Protein AF-A0A363UM02-F1 (afdb_monomer_lite)

Secondary structure (DSSP, 8-state):
-HHHHHHHHHHHHHHHHTS-S--SPPPTTTHHHH--GGGSSSS-HHHHHHHHHHHHHHHTTT--SSSS--SS---

Structure (mmCIF, N/CA/C/O backbone):
data_AF-A0A363UM02-F1
#
_entry.id   AF-A0A363UM02-F1
#
loop_
_atom_site.group_PDB
_atom_site.id
_atom_site.type_symbol
_atom_site.label_atom_id
_atom_site.label_alt_id
_atom_site.label_comp_id
_atom_site.label_asym_id
_atom_site.label_entity_id
_atom_site.label_seq_id
_atom_site.pdbx_PDB_ins_code
_atom_site.Cartn_x
_atom_site.Cartn_y
_atom_site.Cartn_z
_atom_site.occupancy
_atom_site.B_iso_or_equiv
_atom_site.auth_seq_id
_atom_site.auth_comp_id
_atom_site.auth_asym_id
_atom_site.auth_atom_id
_atom_site.pdbx_PDB_model_num
ATOM 1 N N . MET A 1 1 ? -22.422 -12.645 35.647 1.00 59.34 1 MET A N 1
ATOM 2 C CA . MET A 1 1 ? -20.954 -12.548 35.444 1.00 59.34 1 MET A CA 1
ATOM 3 C C . MET A 1 1 ? -20.378 -13.702 34.626 1.00 59.34 1 MET A C 1
ATOM 5 O O . MET A 1 1 ? -19.794 -13.410 33.597 1.00 59.34 1 MET A O 1
ATOM 9 N N . ARG A 1 2 ? -20.587 -14.982 34.981 1.00 63.88 2 ARG A N 1
ATOM 10 C CA . ARG A 1 2 ? -20.057 -16.150 34.231 1.00 63.88 2 ARG A CA 1
ATOM 11 C C . ARG A 1 2 ? -20.365 -16.162 32.718 1.00 63.88 2 ARG A C 1
ATOM 13 O O . ARG A 1 2 ? -19.471 -16.443 31.936 1.00 63.88 2 ARG A O 1
ATOM 20 N N . SER A 1 3 ? -21.576 -15.757 32.318 1.00 66.88 3 SER A N 1
ATOM 21 C CA . SER A 1 3 ? -22.014 -15.702 30.908 1.00 66.88 3 SER A CA 1
ATOM 22 C C . SER A 1 3 ? -21.193 -14.733 30.031 1.00 66.88 3 SER A C 1
ATOM 24 O O . SER A 1 3 ? -20.867 -15.060 28.893 1.00 66.88 3 SER A O 1
ATOM 26 N N . ARG A 1 4 ? -20.768 -13.586 30.584 1.00 76.25 4 ARG A N 1
ATOM 27 C CA . ARG A 1 4 ? -19.921 -12.605 29.877 1.00 76.25 4 ARG A CA 1
ATOM 28 C C . ARG A 1 4 ? -18.492 -13.109 29.650 1.00 76.25 4 ARG A C 1
ATOM 30 O O . ARG A 1 4 ? -17.874 -12.776 28.645 1.00 76.25 4 ARG A O 1
ATOM 37 N N . TYR A 1 5 ? -17.981 -13.926 30.572 1.00 76.44 5 TYR A N 1
ATOM 38 C CA . TYR A 1 5 ? -16.668 -14.554 30.425 1.00 76.44 5 TYR A CA 1
ATOM 39 C C . TYR A 1 5 ? -16.705 -15.688 29.397 1.00 76.44 5 TYR A C 1
ATOM 41 O O . TYR A 1 5 ? -15.803 -15.784 28.575 1.00 76.44 5 TYR A O 1
ATOM 49 N N . THR A 1 6 ? -17.774 -16.489 29.360 1.00 78.31 6 THR A N 1
ATOM 50 C CA . THR A 1 6 ? -17.936 -17.543 28.343 1.00 78.31 6 THR A CA 1
ATOM 51 C C . THR A 1 6 ? -18.094 -16.987 26.925 1.00 78.31 6 THR A C 1
ATOM 53 O O . THR A 1 6 ? -17.522 -17.546 25.991 1.00 78.31 6 THR A O 1
ATOM 56 N N . THR A 1 7 ? -18.793 -15.861 26.741 1.00 83.69 7 THR A N 1
ATOM 57 C CA . THR A 1 7 ? -18.865 -15.187 25.429 1.00 83.69 7 THR 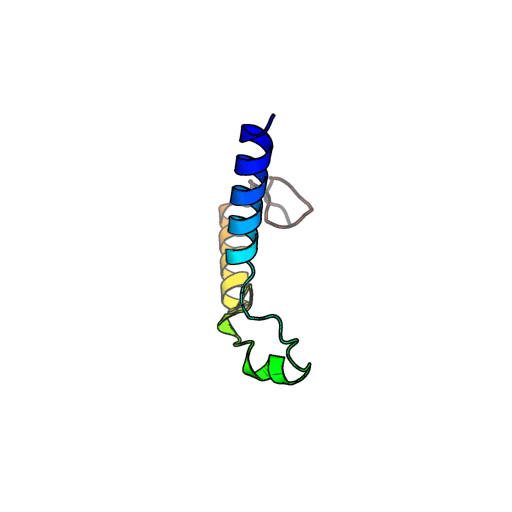A CA 1
ATOM 58 C C . THR A 1 7 ? -17.520 -14.589 25.014 1.00 83.69 7 THR A C 1
ATOM 60 O O . THR A 1 7 ? -17.160 -14.644 23.846 1.00 83.69 7 THR A O 1
ATOM 63 N N . GLY A 1 8 ? -16.739 -14.062 25.964 1.00 88.38 8 GLY A N 1
ATOM 64 C CA . GLY A 1 8 ? -15.391 -13.562 25.675 1.00 88.38 8 GLY A CA 1
ATOM 65 C C . GLY A 1 8 ? -14.428 -14.674 25.247 1.00 88.38 8 GLY A C 1
ATOM 66 O O . GLY A 1 8 ? -13.724 -14.535 24.251 1.00 88.38 8 GLY A O 1
ATOM 67 N N . VAL A 1 9 ? -14.443 -15.806 25.957 1.00 89.75 9 VAL A N 1
ATOM 68 C CA . VAL A 1 9 ? -13.576 -16.961 25.662 1.00 89.75 9 VAL A CA 1
ATOM 69 C C . VAL A 1 9 ? -13.903 -17.584 24.303 1.00 89.75 9 VAL A C 1
ATOM 71 O O . VAL A 1 9 ? -12.993 -17.918 23.550 1.00 89.75 9 VAL A O 1
ATOM 74 N N . THR A 1 10 ? -15.185 -17.704 23.959 1.00 89.00 10 THR A N 1
ATOM 75 C CA . THR A 1 10 ? -15.609 -18.255 22.658 1.00 89.00 10 THR A CA 1
ATOM 76 C C . THR A 1 10 ? -15.207 -17.359 21.487 1.00 89.00 10 THR A C 1
ATOM 78 O O . THR A 1 10 ? -14.709 -17.858 20.482 1.00 89.00 10 THR A O 1
ATOM 81 N N . LEU A 1 11 ? -15.341 -16.038 21.630 1.00 90.62 11 LEU A N 1
ATOM 82 C CA . LEU A 1 11 ? -14.963 -15.078 20.591 1.00 90.62 11 LEU A CA 1
ATOM 83 C C . LEU A 1 11 ? -13.440 -15.021 20.387 1.00 90.62 11 LEU A C 1
ATOM 85 O O . LEU A 1 11 ? -12.959 -14.966 19.258 1.00 90.62 11 LEU A O 1
ATOM 89 N N . MET A 1 12 ? -12.673 -15.126 21.472 1.00 88.62 12 MET A N 1
ATOM 90 C CA . MET A 1 12 ? -11.214 -15.202 21.417 1.00 88.62 12 MET A CA 1
ATOM 91 C C . MET A 1 12 ? -10.731 -16.506 20.768 1.00 88.62 12 MET A C 1
ATOM 93 O O . MET A 1 12 ? -9.852 -16.468 19.912 1.00 88.62 12 MET A O 1
ATOM 97 N N . ALA A 1 13 ? -11.346 -17.646 21.096 1.00 88.25 13 ALA A N 1
ATOM 98 C CA . ALA A 1 13 ? -11.045 -18.924 20.450 1.00 88.25 13 ALA A CA 1
ATOM 99 C C . ALA A 1 13 ? -11.350 -18.908 18.940 1.00 88.25 13 ALA A C 1
ATOM 101 O O . ALA A 1 13 ? -10.577 -19.456 18.157 1.00 88.25 13 ALA A O 1
ATOM 102 N N . ALA A 1 14 ? -12.430 -18.240 18.519 1.00 88.50 14 ALA A N 1
ATOM 103 C CA . ALA A 1 14 ? -12.753 -18.072 17.104 1.00 88.50 14 ALA A CA 1
ATOM 104 C C . ALA A 1 14 ? -11.678 -17.262 16.358 1.00 88.50 14 ALA A C 1
ATOM 106 O O . ALA A 1 14 ? -11.261 -17.663 15.278 1.00 88.50 14 ALA A O 1
ATOM 107 N N . LEU A 1 15 ? -11.164 -16.178 16.949 1.00 85.81 15 LEU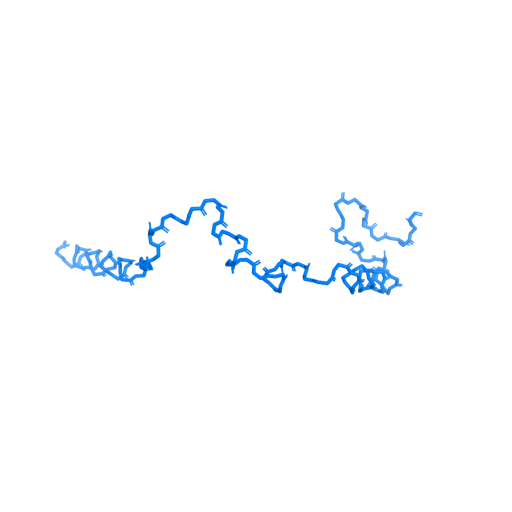 A N 1
ATOM 108 C CA . LEU A 1 15 ? -10.098 -15.365 16.346 1.00 85.81 15 LEU A CA 1
ATOM 109 C C . LEU A 1 15 ? -8.788 -16.146 16.153 1.00 85.81 15 LEU A C 1
ATOM 111 O O . LEU A 1 15 ? -8.122 -15.971 15.136 1.00 85.81 15 LEU A O 1
ATOM 115 N N . PHE A 1 16 ? -8.440 -17.044 17.079 1.00 84.62 16 PHE A N 1
ATOM 116 C CA . PHE A 1 16 ? -7.263 -17.908 16.930 1.00 84.62 16 PHE A CA 1
ATOM 117 C C . PHE A 1 16 ? -7.390 -18.903 15.770 1.00 84.62 16 PHE A C 1
ATOM 119 O O . PHE A 1 16 ? -6.381 -19.241 15.161 1.00 84.62 16 PHE A O 1
ATOM 126 N N . MET A 1 17 ? -8.607 -19.329 15.417 1.00 82.38 17 MET A N 1
ATOM 127 C CA . MET A 1 17 ? -8.834 -20.201 14.256 1.00 82.38 17 MET A CA 1
ATOM 128 C C . MET A 1 17 ? -8.659 -19.475 12.913 1.00 82.38 17 MET A C 1
ATOM 130 O O . MET A 1 17 ? -8.478 -20.132 11.892 1.00 82.38 17 MET A O 1
ATOM 134 N N . LEU A 1 18 ? -8.685 -18.135 12.899 1.00 79.44 18 LEU A N 1
ATOM 135 C CA . LEU A 1 18 ? -8.396 -17.324 11.709 1.00 79.44 18 LEU A CA 1
ATOM 136 C C . LEU A 1 18 ? -6.906 -16.957 11.580 1.00 79.44 18 LEU A C 1
ATOM 138 O O . LEU A 1 18 ? -6.513 -16.363 10.575 1.00 79.44 18 LEU A O 1
ATOM 142 N N . ALA A 1 19 ? -6.063 -17.299 12.560 1.00 75.56 19 ALA A N 1
ATOM 143 C CA . ALA A 1 19 ? -4.622 -17.103 12.451 1.00 75.56 19 ALA A CA 1
ATOM 144 C C . ALA A 1 19 ? -4.045 -18.111 11.437 1.00 75.56 19 ALA A C 1
ATOM 146 O O . ALA A 1 19 ? -3.797 -19.271 11.757 1.00 75.56 19 ALA A O 1
ATOM 147 N N . GLY A 1 20 ? -3.889 -17.676 10.183 1.00 67.31 20 GLY A N 1
ATOM 148 C CA . GLY A 1 20 ? -3.412 -18.505 9.075 1.00 67.31 20 GLY A CA 1
ATOM 149 C C . GLY A 1 20 ? -2.028 -19.125 9.318 1.00 67.31 20 GLY A C 1
ATOM 150 O O . GLY A 1 20 ? -1.143 -18.517 9.914 1.00 67.31 20 GLY A O 1
ATOM 151 N N . CYS A 1 21 ? -1.826 -20.346 8.814 1.00 65.62 21 CYS A N 1
ATOM 152 C CA . CYS A 1 21 ? -0.628 -21.170 9.023 1.00 65.62 21 CYS A CA 1
ATOM 153 C C . CYS A 1 21 ? 0.662 -20.685 8.323 1.00 65.62 21 CYS A C 1
ATOM 155 O O . CYS A 1 21 ? 1.645 -21.422 8.294 1.00 65.62 21 CYS A O 1
ATOM 157 N N . SER A 1 22 ? 0.716 -19.479 7.760 1.00 64.62 22 SER A N 1
ATOM 158 C CA . SER A 1 22 ? 1.873 -18.996 6.988 1.00 64.62 22 SER A CA 1
ATOM 159 C C . SER A 1 22 ? 2.821 -18.122 7.819 1.00 64.62 22 SER A C 1
ATOM 161 O O . SER A 1 22 ? 3.213 -17.037 7.394 1.00 64.62 22 SER A O 1
ATOM 163 N N . VAL A 1 23 ? 3.181 -18.570 9.026 1.00 64.06 23 VAL A N 1
ATOM 164 C CA . VAL A 1 23 ? 4.064 -17.821 9.949 1.00 64.06 23 VAL A CA 1
ATOM 165 C C . VAL A 1 23 ? 5.550 -18.002 9.605 1.00 64.06 23 VAL A C 1
ATOM 167 O O . VAL A 1 23 ? 6.418 -17.428 10.254 1.00 64.06 23 VAL A O 1
ATOM 170 N N . THR A 1 24 ? 5.883 -18.799 8.587 1.00 75.56 24 THR A N 1
ATOM 171 C CA . THR A 1 24 ? 7.269 -18.958 8.141 1.00 75.56 24 THR A CA 1
ATOM 172 C C . THR A 1 24 ? 7.699 -17.724 7.347 1.00 75.56 24 THR A C 1
ATOM 174 O O . THR A 1 24 ? 7.177 -17.514 6.248 1.00 75.56 24 THR A O 1
ATOM 177 N N . PRO A 1 25 ? 8.640 -16.905 7.853 1.00 74.00 25 PRO A N 1
ATOM 178 C CA . PRO A 1 25 ? 9.153 -15.784 7.084 1.00 74.00 25 PRO A CA 1
ATOM 179 C C . PRO A 1 25 ? 9.866 -16.323 5.840 1.00 74.00 25 PRO A C 1
ATOM 181 O O . PRO A 1 25 ? 10.813 -17.104 5.947 1.00 74.00 25 PRO A O 1
ATOM 184 N N . LEU A 1 26 ? 9.390 -15.917 4.663 1.00 75.62 26 LEU A N 1
ATOM 185 C CA . LEU A 1 26 ? 10.034 -16.233 3.390 1.00 75.62 26 LEU A CA 1
ATOM 186 C C . LEU A 1 26 ? 11.438 -15.637 3.373 1.00 75.62 26 LEU A C 1
ATOM 188 O O . LEU A 1 26 ? 11.653 -14.497 3.804 1.00 75.62 26 LEU A O 1
ATOM 192 N N . LYS A 1 27 ? 12.404 -16.386 2.843 1.00 82.12 27 LYS A N 1
ATOM 193 C CA . LYS A 1 27 ? 13.756 -15.853 2.689 1.00 82.12 27 LYS A CA 1
ATOM 194 C C . LYS A 1 27 ? 13.735 -14.762 1.609 1.00 82.12 27 LYS A C 1
ATOM 196 O O . LYS A 1 27 ? 13.001 -14.891 0.627 1.00 82.12 27 LYS A O 1
ATOM 201 N N . PRO A 1 28 ? 14.540 -13.687 1.721 1.00 75.62 28 PRO A N 1
ATOM 202 C CA . PRO A 1 28 ? 14.451 -12.538 0.815 1.00 75.62 28 PRO A CA 1
ATOM 203 C C . PRO A 1 28 ? 14.534 -12.860 -0.686 1.00 75.62 28 PRO A C 1
ATOM 205 O O . PRO A 1 28 ? 13.962 -12.109 -1.477 1.00 75.62 28 PRO A O 1
ATOM 208 N N . TRP A 1 29 ? 15.220 -13.945 -1.061 1.00 81.94 29 TRP A N 1
ATOM 209 C CA . TRP A 1 29 ? 15.407 -14.420 -2.438 1.00 81.94 29 TRP A CA 1
ATOM 210 C C . TRP A 1 29 ? 14.285 -15.333 -2.956 1.00 81.94 29 TRP A C 1
ATOM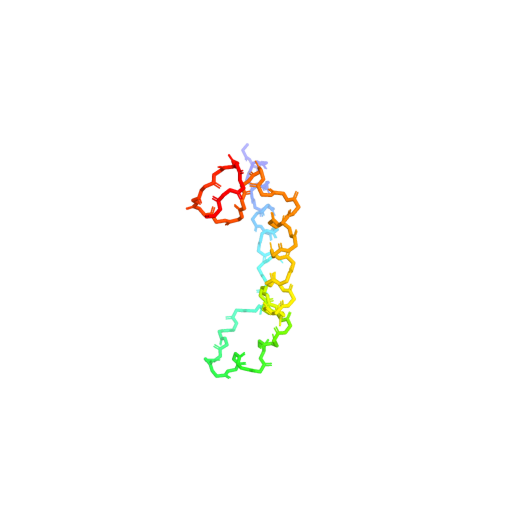 212 O O . TRP A 1 29 ? 14.140 -15.477 -4.164 1.00 81.94 29 TRP A O 1
ATOM 222 N N . GLU A 1 30 ? 13.454 -15.910 -2.083 1.00 78.75 30 GLU A N 1
ATOM 223 C CA . GLU A 1 30 ? 12.298 -16.737 -2.480 1.00 78.75 30 GLU A CA 1
ATOM 224 C C . GLU A 1 30 ? 11.160 -15.875 -3.052 1.00 78.75 30 GLU A C 1
ATOM 226 O O . GLU A 1 30 ? 10.340 -16.352 -3.835 1.00 78.75 30 GLU A O 1
ATOM 231 N N . ARG A 1 31 ? 11.156 -14.570 -2.740 1.00 70.50 31 ARG A N 1
ATOM 232 C CA . ARG A 1 31 ? 10.185 -13.601 -3.272 1.00 70.50 31 ARG A CA 1
ATOM 233 C C . ARG A 1 31 ? 10.166 -13.549 -4.799 1.00 70.50 31 ARG A C 1
ATOM 235 O O . ARG A 1 31 ? 9.099 -13.372 -5.363 1.00 70.50 31 ARG A O 1
ATOM 242 N N . GLY A 1 32 ? 11.310 -13.740 -5.461 1.00 70.44 32 GLY A N 1
ATOM 243 C CA . GLY A 1 32 ? 11.383 -13.720 -6.927 1.00 70.44 32 GLY A CA 1
ATOM 244 C C . GLY A 1 32 ? 10.671 -14.896 -7.605 1.00 70.44 32 GLY A C 1
ATOM 245 O O . GLY A 1 32 ? 10.289 -14.780 -8.761 1.00 70.44 32 GLY A O 1
ATOM 246 N N . HIS A 1 33 ? 10.472 -16.011 -6.895 1.00 77.19 33 HIS A N 1
ATOM 247 C CA . HIS A 1 33 ? 9.721 -17.165 -7.401 1.00 77.19 33 HIS A CA 1
ATOM 248 C C . HIS A 1 33 ? 8.253 -17.170 -6.968 1.00 77.19 33 HIS A C 1
ATOM 250 O O . HIS A 1 33 ? 7.442 -17.808 -7.627 1.00 77.19 33 HIS A O 1
ATOM 256 N N . LEU A 1 34 ? 7.910 -16.478 -5.877 1.00 76.62 34 LEU A N 1
ATOM 257 C CA . LEU A 1 34 ? 6.542 -16.421 -5.349 1.00 76.62 34 LEU A CA 1
ATOM 258 C C . LEU A 1 34 ? 5.749 -15.187 -5.805 1.00 76.62 34 LEU A C 1
ATOM 260 O O . LEU A 1 34 ? 4.529 -15.195 -5.693 1.00 76.62 3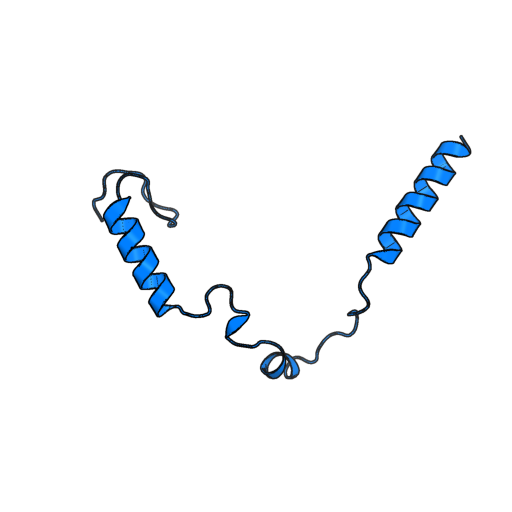4 LEU A O 1
ATOM 264 N N . ALA A 1 35 ? 6.412 -14.129 -6.277 1.00 80.06 35 ALA A N 1
ATOM 265 C CA . ALA A 1 35 ? 5.760 -12.924 -6.783 1.00 80.06 35 ALA A CA 1
ATOM 266 C C . ALA A 1 35 ? 5.678 -12.975 -8.313 1.00 80.06 35 ALA A C 1
ATOM 268 O O . ALA A 1 35 ? 6.537 -12.432 -9.010 1.00 80.06 35 ALA A O 1
ATOM 269 N N . GLU A 1 36 ? 4.657 -13.654 -8.838 1.00 83.69 36 GLU A N 1
ATOM 270 C CA . GLU A 1 36 ? 4.397 -13.649 -10.279 1.00 83.69 36 GLU A CA 1
ATOM 271 C C . GLU A 1 36 ? 4.070 -12.218 -10.755 1.00 83.69 36 GLU A C 1
ATOM 273 O O . GLU A 1 36 ? 3.417 -11.468 -10.025 1.00 83.69 36 GLU A O 1
ATOM 278 N N . PRO A 1 37 ? 4.465 -11.813 -11.980 1.00 80.50 37 PRO A N 1
ATOM 279 C CA . PRO A 1 37 ? 4.177 -10.470 -12.500 1.00 80.50 37 PRO A CA 1
ATOM 280 C C . PRO A 1 37 ? 2.684 -10.109 -12.502 1.00 80.50 37 PRO A C 1
ATOM 282 O O . PRO A 1 37 ? 2.321 -8.951 -12.330 1.00 80.50 37 PRO A O 1
ATOM 285 N N . THR A 1 38 ? 1.815 -11.111 -12.641 1.00 83.38 38 THR A N 1
ATOM 286 C CA . THR A 1 38 ? 0.349 -11.000 -12.597 1.00 83.38 38 THR A CA 1
ATOM 287 C C . THR A 1 38 ? -0.208 -10.655 -11.216 1.00 83.38 38 THR A C 1
ATOM 289 O O . THR A 1 38 ? -1.356 -10.236 -11.120 1.00 83.38 38 THR A O 1
ATOM 292 N N . MET A 1 39 ? 0.576 -10.821 -10.148 1.00 85.25 39 MET A N 1
ATOM 293 C CA . MET A 1 39 ? 0.192 -10.453 -8.781 1.00 85.25 39 MET A CA 1
ATOM 294 C C . MET A 1 39 ? 0.479 -8.978 -8.468 1.00 85.25 39 MET A C 1
ATOM 296 O O . MET A 1 39 ? 0.171 -8.514 -7.368 1.00 85.25 39 MET A O 1
ATOM 300 N N . ALA A 1 40 ? 1.106 -8.242 -9.392 1.00 87.19 40 ALA A N 1
ATOM 301 C CA . ALA A 1 40 ? 1.294 -6.808 -9.247 1.00 87.19 40 ALA A CA 1
ATOM 302 C C . ALA A 1 40 ? -0.063 -6.089 -9.223 1.00 87.19 40 ALA A C 1
ATOM 304 O O . ALA A 1 40 ? -1.010 -6.507 -9.882 1.00 87.19 40 ALA A O 1
ATOM 305 N N . TRP A 1 41 ? -0.134 -4.972 -8.495 1.00 86.00 41 TRP A N 1
ATOM 306 C CA . TRP A 1 41 ? -1.311 -4.092 -8.500 1.00 86.00 41 TRP A CA 1
ATOM 307 C C . TRP A 1 41 ? -1.676 -3.616 -9.903 1.00 86.00 41 TRP A C 1
ATOM 309 O O . TRP A 1 41 ? -2.851 -3.454 -10.201 1.00 86.00 41 TRP A O 1
ATOM 319 N N . GLU A 1 42 ? -0.653 -3.420 -10.734 1.00 88.56 42 GLU A N 1
ATOM 320 C CA . GLU A 1 42 ? -0.791 -3.058 -12.132 1.00 88.56 42 GLU A CA 1
ATOM 321 C C . GLU A 1 42 ? 0.100 -3.980 -12.979 1.00 88.56 42 GLU A C 1
ATOM 323 O O . GLU A 1 42 ? 1.285 -3.688 -13.174 1.00 88.56 42 GLU A O 1
ATOM 328 N N . PRO A 1 43 ? -0.412 -5.147 -13.407 1.00 86.88 43 PRO A N 1
ATOM 329 C CA . PRO A 1 43 ? 0.381 -6.138 -14.130 1.00 86.88 43 PRO A CA 1
ATOM 330 C C . PRO A 1 43 ? 0.674 -5.715 -15.578 1.00 86.88 43 PRO A C 1
ATOM 332 O O . PRO A 1 43 ? 1.654 -6.184 -16.157 1.00 86.88 43 PRO A O 1
ATOM 335 N N . ASP A 1 44 ? -0.139 -4.816 -16.147 1.00 91.62 44 ASP A N 1
ATOM 336 C CA . ASP A 1 44 ? 0.067 -4.226 -17.471 1.00 91.62 44 ASP A CA 1
ATOM 337 C C . ASP A 1 44 ? 0.079 -2.687 -17.387 1.00 91.62 44 ASP A C 1
ATOM 339 O O . ASP A 1 44 ? -0.953 -2.028 -17.549 1.00 91.62 44 ASP A O 1
ATOM 343 N N . PRO A 1 45 ? 1.256 -2.073 -17.171 1.00 87.94 45 PRO A N 1
ATOM 344 C CA . PRO A 1 45 ? 1.364 -0.624 -17.044 1.00 87.94 45 PRO A CA 1
ATOM 345 C C . PRO A 1 45 ? 1.055 0.124 -18.347 1.00 87.94 45 PRO A C 1
ATOM 347 O O . PRO A 1 45 ? 0.799 1.329 -18.303 1.00 87.94 45 PRO A O 1
ATOM 350 N N . LEU A 1 46 ? 1.110 -0.536 -19.510 1.00 91.81 46 LEU A N 1
ATOM 351 C CA . LEU A 1 46 ? 0.769 0.091 -20.786 1.00 91.81 46 LEU A CA 1
ATOM 352 C C . LEU A 1 46 ? -0.749 0.184 -20.937 1.00 91.81 46 LEU A C 1
ATOM 354 O O . LEU A 1 46 ? -1.264 1.254 -21.267 1.00 91.81 46 LEU A O 1
ATOM 358 N N . ALA A 1 47 ? -1.458 -0.912 -20.665 1.00 91.69 47 ALA A N 1
ATOM 359 C CA . ALA A 1 47 ? -2.915 -0.922 -20.664 1.00 91.69 47 ALA A CA 1
ATOM 360 C C . ALA A 1 47 ? -3.476 0.060 -19.625 1.00 91.69 47 ALA A C 1
ATOM 362 O O . ALA A 1 47 ? -4.354 0.854 -19.957 1.00 91.69 47 ALA A O 1
ATOM 363 N N . ALA A 1 48 ? -2.900 0.089 -18.423 1.00 89.88 48 ALA A N 1
ATOM 364 C CA . ALA A 1 48 ? -3.284 1.013 -17.359 1.00 89.88 48 ALA A CA 1
ATOM 365 C C . ALA A 1 48 ? -3.141 2.485 -17.762 1.00 89.88 48 ALA A C 1
ATOM 367 O O . ALA A 1 48 ? -4.035 3.304 -17.546 1.00 89.88 48 ALA A O 1
ATOM 368 N N . GLN A 1 49 ? -2.020 2.832 -18.403 1.00 89.06 49 GLN A N 1
ATOM 369 C CA . GLN A 1 49 ? -1.810 4.179 -18.928 1.00 89.06 49 GLN A CA 1
ATOM 370 C C . GLN A 1 49 ? -2.832 4.515 -20.010 1.00 89.06 49 GLN A C 1
ATOM 372 O O . GLN A 1 49 ? -3.417 5.598 -19.976 1.00 89.06 49 GLN A O 1
ATOM 377 N N . LEU A 1 50 ? -3.088 3.596 -20.943 1.00 91.19 50 LEU A N 1
ATOM 378 C CA . LEU A 1 50 ? -4.084 3.802 -21.990 1.00 91.19 50 LEU A CA 1
ATOM 379 C C . LEU A 1 50 ? -5.484 4.023 -21.402 1.00 91.19 50 LEU A C 1
ATOM 381 O O . LEU A 1 50 ? -6.176 4.955 -21.809 1.00 91.19 50 LEU A O 1
ATOM 385 N N . GLU A 1 51 ? -5.886 3.211 -20.427 1.00 87.94 51 GLU A N 1
ATOM 386 C CA . GLU A 1 51 ? -7.159 3.364 -19.726 1.00 87.94 51 GLU A CA 1
ATOM 387 C C . GLU A 1 51 ? -7.238 4.714 -19.013 1.00 87.94 51 GLU A C 1
ATOM 389 O O . GLU A 1 51 ? -8.217 5.439 -19.190 1.00 87.94 51 GLU A O 1
ATOM 394 N N . SER A 1 52 ? -6.176 5.111 -18.306 1.00 85.31 52 SER A N 1
ATOM 395 C CA . SER A 1 52 ? -6.101 6.417 -17.645 1.00 85.31 52 SER A CA 1
ATOM 396 C C . SER A 1 52 ? -6.242 7.578 -18.639 1.00 85.31 52 SER A C 1
ATOM 398 O O . SER A 1 52 ? -6.958 8.543 -18.368 1.00 85.31 52 SER A O 1
ATOM 400 N N . HIS A 1 53 ? -5.641 7.461 -19.829 1.00 85.38 53 HIS A N 1
ATOM 401 C CA . HIS A 1 53 ? -5.736 8.458 -20.893 1.00 85.38 53 HIS A CA 1
ATOM 402 C C . HIS A 1 53 ? -7.151 8.547 -21.467 1.00 85.38 53 HIS A C 1
ATOM 404 O O . HIS A 1 53 ? -7.660 9.650 -21.692 1.00 85.38 53 HIS A O 1
ATOM 410 N N . VAL A 1 54 ? -7.806 7.407 -21.696 1.00 86.31 54 VAL A N 1
ATOM 411 C CA . VAL A 1 54 ? -9.191 7.359 -22.183 1.00 86.31 54 VAL A CA 1
ATOM 412 C C . VAL A 1 54 ? -10.157 7.900 -21.131 1.00 86.31 54 VAL A C 1
ATOM 414 O O . VAL A 1 54 ? -11.031 8.696 -21.474 1.00 86.31 54 VAL A O 1
ATOM 417 N N . TYR A 1 55 ? -9.991 7.504 -19.870 1.00 83.12 55 TYR A N 1
ATOM 418 C CA . TYR A 1 55 ? -10.801 7.970 -18.747 1.00 83.12 55 TYR A CA 1
ATOM 419 C C . TYR A 1 55 ? -10.672 9.483 -18.576 1.00 83.12 55 TYR A C 1
ATOM 421 O O . TYR A 1 55 ? -11.676 10.191 -18.601 1.00 83.12 55 TYR A O 1
ATOM 429 N N . PHE A 1 56 ? -9.440 10.003 -18.538 1.00 79.44 56 PHE A N 1
ATOM 430 C CA . PHE A 1 56 ? -9.198 11.443 -18.487 1.00 79.44 56 PHE A CA 1
ATOM 431 C C . PHE A 1 56 ? -9.831 12.164 -19.678 1.00 79.44 56 PHE A C 1
ATOM 433 O O . PHE A 1 56 ? -10.496 13.172 -19.492 1.00 79.44 56 PHE A O 1
ATOM 440 N N . SER A 1 57 ? -9.704 11.635 -20.897 1.00 80.06 57 SER A N 1
ATOM 441 C CA . SER A 1 57 ? -10.285 12.273 -22.090 1.00 80.06 57 SER A CA 1
ATOM 442 C C . SER A 1 57 ? -11.816 12.343 -22.051 1.00 80.06 57 SER A C 1
ATOM 444 O O . SER A 1 57 ? -12.403 13.259 -22.624 1.00 80.06 57 SER A O 1
ATOM 446 N N . LYS A 1 58 ? -12.473 11.380 -21.398 1.00 81.44 58 LYS A N 1
ATOM 447 C CA . LYS A 1 58 ? -13.936 11.328 -21.271 1.00 81.44 58 LYS A CA 1
ATOM 448 C C . LYS A 1 58 ? -14.458 12.134 -20.087 1.00 81.44 58 LYS A C 1
ATOM 450 O O . LYS A 1 58 ? -15.550 12.688 -20.165 1.00 81.44 58 LYS A O 1
ATOM 455 N N . GLU A 1 59 ? -13.691 12.189 -19.006 1.00 76.50 59 GLU A N 1
ATOM 456 C CA . GLU A 1 59 ? -14.156 12.655 -17.700 1.00 76.50 59 GLU A CA 1
ATOM 457 C C . GLU A 1 59 ? -13.264 13.770 -17.129 1.00 76.50 59 GLU A C 1
ATOM 459 O O . GLU A 1 59 ? -13.260 14.029 -15.933 1.00 76.50 59 GLU A O 1
ATOM 464 N N . ALA A 1 60 ? -12.532 14.505 -17.974 1.00 68.81 60 ALA A N 1
ATOM 465 C CA . ALA A 1 60 ? -11.616 15.579 -17.557 1.00 68.81 60 ALA A CA 1
ATOM 466 C C . ALA A 1 60 ? -12.276 16.669 -16.678 1.00 68.81 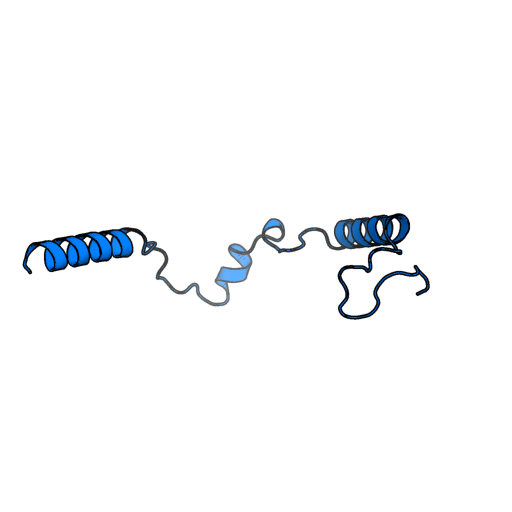60 ALA A C 1
ATOM 468 O O . ALA A 1 60 ? -11.602 17.424 -15.972 1.00 68.81 60 ALA A O 1
ATOM 469 N N . SER A 1 61 ? -13.607 16.769 -16.716 1.00 65.44 61 SER A N 1
ATOM 470 C CA . SER A 1 61 ? -14.410 17.671 -15.892 1.00 65.44 61 SER A CA 1
ATOM 471 C C . SER A 1 61 ? -14.659 17.180 -14.459 1.00 65.44 61 SER A C 1
ATOM 473 O O . SER A 1 61 ? -15.098 17.983 -13.641 1.00 65.44 61 SER A O 1
ATOM 475 N N . THR A 1 62 ? -14.411 15.908 -14.125 1.00 60.97 62 THR A N 1
ATOM 476 C CA . THR A 1 62 ? -14.665 15.338 -12.783 1.00 60.97 62 THR A CA 1
ATOM 477 C C . THR A 1 62 ? -13.424 15.303 -11.884 1.00 60.97 62 THR A C 1
ATOM 479 O O . THR A 1 62 ? -13.562 15.122 -10.677 1.00 60.97 62 THR A O 1
ATOM 482 N N . GLY A 1 63 ? -12.236 15.605 -12.426 1.00 60.78 63 GLY A N 1
ATOM 483 C CA . GLY A 1 63 ? -10.958 15.519 -11.708 1.00 60.78 63 GLY A CA 1
ATOM 484 C C . GLY A 1 63 ? -10.427 14.081 -11.696 1.00 60.78 63 GLY A C 1
ATOM 485 O O . GLY A 1 63 ? -11.127 13.152 -11.307 1.00 60.78 63 GLY A O 1
ATOM 486 N N . GLY A 1 64 ? -9.200 13.886 -12.183 1.00 59.31 64 GLY A N 1
ATOM 487 C CA . GLY A 1 64 ? -8.571 12.564 -12.288 1.00 59.31 64 GLY A CA 1
ATOM 488 C C . GLY A 1 64 ? -8.019 12.030 -10.959 1.00 59.31 64 GLY A C 1
ATOM 489 O O . GLY A 1 64 ? -8.064 12.697 -9.931 1.00 59.31 64 GLY A O 1
ATOM 490 N N . ALA A 1 65 ? -7.433 10.829 -11.000 1.00 60.81 65 ALA A N 1
ATOM 491 C CA . ALA A 1 65 ? -6.847 10.125 -9.849 1.00 60.81 65 ALA A CA 1
ATOM 492 C C . ALA A 1 65 ? -5.578 10.781 -9.244 1.00 60.81 65 ALA A C 1
ATOM 494 O O . ALA A 1 65 ? -4.940 10.204 -8.362 1.00 60.81 65 ALA A O 1
ATOM 495 N N . SER A 1 66 ? -5.180 11.969 -9.708 1.00 56.50 66 SER A N 1
ATOM 496 C CA . SER A 1 66 ? -4.055 12.734 -9.173 1.00 56.50 66 SER A CA 1
ATOM 497 C C . SER A 1 66 ? -4.515 13.718 -8.094 1.00 56.50 66 SER A C 1
ATOM 499 O O . SER A 1 66 ? -5.546 14.380 -8.199 1.00 56.50 66 SER A O 1
ATOM 501 N N . VAL A 1 67 ? -3.712 13.853 -7.037 1.00 52.59 67 VAL A N 1
ATOM 502 C CA . VAL A 1 67 ? -3.933 14.819 -5.951 1.00 52.59 67 VAL A CA 1
ATOM 503 C C . VAL A 1 67 ? -3.534 16.217 -6.440 1.00 52.59 67 VAL A C 1
ATOM 505 O O . VAL A 1 67 ? -2.487 16.744 -6.081 1.00 52.59 67 VAL A O 1
ATOM 508 N N . GLY A 1 68 ? -4.334 16.796 -7.333 1.00 58.66 68 GLY A N 1
ATOM 509 C CA . GLY A 1 68 ? -4.083 18.124 -7.883 1.00 58.66 68 GLY A CA 1
ATOM 510 C C . GLY A 1 68 ? -4.901 18.418 -9.133 1.00 58.66 68 GLY A C 1
ATOM 511 O O . GLY A 1 68 ? -4.407 18.236 -10.238 1.00 58.66 68 GLY A O 1
ATOM 512 N N . GLY A 1 69 ? -6.124 18.922 -8.948 1.00 50.53 69 GLY A N 1
ATOM 513 C CA . GLY A 1 69 ? -6.879 19.607 -10.003 1.00 50.53 69 GLY A CA 1
ATOM 514 C C . GLY A 1 69 ? -8.252 19.008 -10.282 1.00 50.53 69 GLY A C 1
ATOM 515 O O . GLY A 1 69 ? -8.408 18.147 -11.143 1.00 50.53 69 GLY A O 1
ATOM 516 N N . GLY A 1 70 ? -9.259 19.499 -9.560 1.00 54.78 70 GLY A N 1
ATOM 517 C CA . GLY A 1 70 ? -10.663 19.269 -9.882 1.00 54.78 70 GLY A CA 1
ATOM 518 C C . GLY A 1 70 ? -11.095 20.018 -11.148 1.00 54.78 70 GLY A C 1
ATOM 519 O O . GLY A 1 70 ? -10.577 21.088 -11.454 1.00 54.78 70 GLY A O 1
ATOM 520 N N . GLY A 1 71 ? -12.053 19.408 -11.845 1.00 61.53 71 GLY A N 1
ATOM 521 C CA . GLY A 1 71 ? -12.877 19.902 -12.950 1.00 61.53 71 GLY A CA 1
ATOM 522 C C . GLY A 1 71 ? -12.547 21.233 -13.632 1.00 61.53 71 GLY A C 1
ATOM 523 O O . GLY A 1 71 ? -12.836 22.301 -13.104 1.00 61.53 71 GLY A O 1
ATOM 524 N N . CYS A 1 72 ? -12.073 21.115 -14.877 1.00 56.69 72 CYS A N 1
ATOM 525 C CA . CYS A 1 72 ? -12.313 22.010 -16.030 1.00 56.69 72 CYS A CA 1
ATOM 526 C C . CYS A 1 72 ? -11.662 21.434 -17.314 1.00 56.69 72 CYS A C 1
ATOM 528 O O . CYS A 1 72 ? -11.938 21.893 -18.416 1.00 56.69 72 CYS A O 1
ATOM 530 N N . GLY A 1 73 ? -10.819 20.398 -17.198 1.00 53.88 73 GLY A N 1
ATOM 531 C CA . GLY A 1 73 ? -10.237 19.692 -18.343 1.00 53.88 73 GLY A CA 1
ATOM 532 C C . GLY A 1 73 ? -9.049 20.380 -19.023 1.00 53.88 73 GLY A C 1
ATOM 533 O O . GLY A 1 73 ? -8.596 19.902 -20.058 1.00 53.88 73 GLY A O 1
ATOM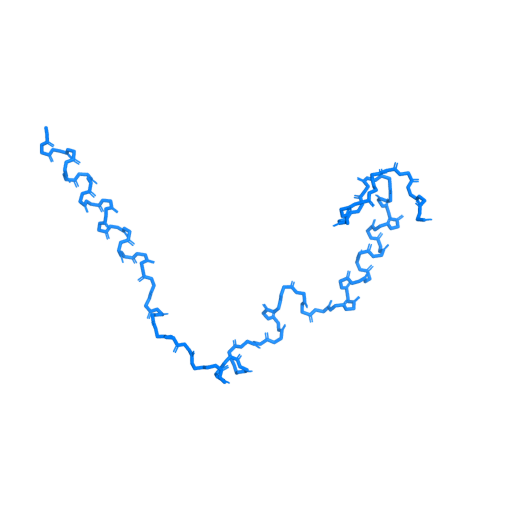 534 N N . CYS A 1 74 ? -8.507 21.454 -18.449 1.00 53.38 74 CYS A N 1
ATOM 535 C CA . CYS A 1 74 ? -7.273 22.078 -18.928 1.00 53.38 74 CYS A CA 1
ATOM 536 C C . CYS A 1 74 ? -6.082 21.531 -18.126 1.00 53.38 74 CYS A C 1
ATOM 538 O O . CYS A 1 74 ? -5.940 21.868 -16.951 1.00 53.38 74 CYS A O 1
ATOM 540 N N . ASN A 1 75 ? -5.285 20.655 -18.753 1.00 49.84 75 ASN A N 1
ATOM 541 C CA . ASN A 1 75 ? -3.922 20.326 -18.308 1.00 49.84 75 ASN A CA 1
ATOM 542 C C . ASN A 1 75 ? -3.004 21.533 -18.550 1.00 49.84 75 ASN A C 1
ATOM 544 O O . ASN A 1 75 ? -3.189 22.180 -19.610 1.00 49.84 75 ASN A O 1
#

Foldseek 3Di:
DVVVVVVVVVVVVVVVVVPDPPPDDDDPVCCVVVDDCVNDPCSDVPVVVVVQVVCCVVPVQQDGPDPDDHGDSDD

Sequence (75 aa):
MRSRYTTGVTLMAALFMLAGCSVTPLKPWERGHLAEPTMAWEPDPLAAQLESHVYFSKEASTGGASVGGGGCGCN

InterPro domains:
  IPR025362 Domain of unknown function DUF4266 [PF14086] (27-75)

Organism: NCBI:txid2182787

Radius of gyration: 23.9 Å; chains: 1; bounding box: 37×43×58 Å

pLDDT: mean 76.01, std 12.14, range [49.84, 91.81]